Protein AF-A0A7S0LP71-F1 (afdb_monomer)

InterPro domains:
  IPR036514 SGNH hydrolase superfamily [G3DSA:3.40.50.1110] (1-134)

Organism: NCBI:txid221442

Nearest PDB structures (foldseek):
  8yif-assembly1_A  TM=5.019E-01  e=7.000E-01  Arthrobacter globiformis
  7lr7-assembly1_A-2  TM=3.491E-01  e=1.230E+00  Streptantibioticus cattleyicolor NRRL 8057 = DSM 46488
  8asc-assembly1_F  TM=2.760E-01  e=1.484E+00  Homo sapiens

Mean predicted aligned error: 7.3 Å

Foldseek 3Di:
DDPLDALVNVVCCCPPVCPVDPVQAEDAADEAEDAHQPNVVLVPHQLVVSLVSSLVSVVVSLVRHNYAYEYEQHDFDDDDDPVRHPPPDPPPDDPPRDRPTCVVSSVVSLVSSQVSQVVCCVVSNVRRYDYHYD

Structure (mmCIF, N/CA/C/O backbone):
data_AF-A0A7S0LP71-F1
#
_entry.id   AF-A0A7S0LP71-F1
#
loop_
_atom_site.group_PDB
_atom_site.id
_atom_site.type_symbol
_atom_site.label_atom_id
_atom_site.label_alt_id
_atom_site.label_comp_id
_atom_site.label_asym_id
_atom_site.label_entity_id
_atom_site.label_seq_id
_atom_site.pdbx_PDB_ins_code
_atom_site.Cartn_x
_atom_site.Cartn_y
_atom_site.Cartn_z
_atom_site.occupancy
_atom_site.B_iso_or_equiv
_atom_site.auth_seq_id
_atom_site.auth_comp_id
_atom_site.auth_asym_id
_atom_site.auth_atom_id
_atom_site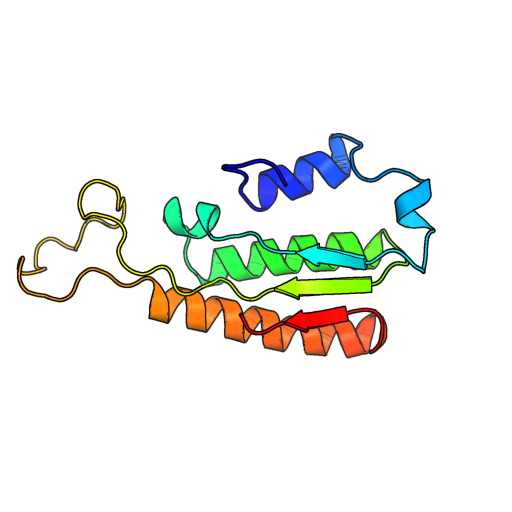.pdbx_PDB_model_num
ATOM 1 N N . ALA A 1 1 ? -7.975 9.297 -4.125 1.00 74.31 1 ALA A N 1
ATOM 2 C CA . ALA A 1 1 ? -6.945 9.076 -5.157 1.00 74.31 1 ALA A CA 1
ATOM 3 C C . ALA A 1 1 ? -6.746 10.384 -5.903 1.00 74.31 1 ALA A C 1
ATOM 5 O O . ALA A 1 1 ? -7.752 11.019 -6.211 1.00 74.31 1 ALA A O 1
ATOM 6 N N . ILE A 1 2 ? -5.500 10.791 -6.143 1.00 85.75 2 ILE A N 1
ATOM 7 C CA . ILE A 1 2 ? -5.163 11.941 -6.989 1.00 85.75 2 ILE A CA 1
ATOM 8 C C . ILE A 1 2 ? -4.408 11.388 -8.211 1.00 85.75 2 ILE A C 1
ATOM 10 O O . ILE A 1 2 ? -3.506 10.567 -8.036 1.00 85.75 2 ILE A O 1
ATOM 14 N N . PRO A 1 3 ? -4.806 11.737 -9.449 1.00 85.56 3 PRO A N 1
ATOM 15 C CA . PRO A 1 3 ? -4.091 11.296 -10.642 1.00 85.56 3 PRO A CA 1
ATOM 16 C C . PRO A 1 3 ? -2.630 11.753 -10.628 1.00 85.56 3 PRO A C 1
ATOM 18 O O . PRO A 1 3 ? -2.355 12.920 -10.369 1.00 85.56 3 PRO A O 1
ATOM 21 N N . GLY A 1 4 ? -1.716 10.843 -10.962 1.00 85.75 4 GLY A N 1
ATOM 22 C CA . GLY A 1 4 ? -0.279 11.123 -11.032 1.00 85.75 4 GLY A CA 1
ATOM 23 C C . GLY A 1 4 ? 0.506 10.846 -9.748 1.00 85.75 4 GLY A C 1
ATOM 24 O O . GLY A 1 4 ? 1.727 10.790 -9.830 1.00 85.75 4 GLY A O 1
ATOM 25 N N . ASP A 1 5 ? -0.165 10.598 -8.618 1.00 90.56 5 ASP A N 1
ATOM 26 C CA . ASP A 1 5 ? 0.507 10.293 -7.351 1.00 90.56 5 ASP A CA 1
ATOM 27 C C . ASP A 1 5 ? 1.417 9.066 -7.451 1.00 90.56 5 ASP A C 1
ATOM 29 O O . ASP A 1 5 ? 1.018 8.015 -7.978 1.00 90.56 5 ASP A O 1
ATOM 33 N N . ASP A 1 6 ? 2.604 9.185 -6.865 1.00 92.62 6 ASP A N 1
ATOM 34 C CA . ASP A 1 6 ? 3.449 8.053 -6.511 1.00 92.62 6 ASP A CA 1
ATOM 35 C C . ASP A 1 6 ? 3.194 7.597 -5.057 1.00 92.62 6 ASP A C 1
ATOM 37 O O . ASP A 1 6 ? 2.393 8.170 -4.308 1.00 92.62 6 ASP A O 1
ATOM 41 N N . VAL A 1 7 ? 3.815 6.493 -4.639 1.00 94.75 7 VAL A N 1
ATOM 42 C CA . VAL A 1 7 ? 3.594 5.954 -3.287 1.00 94.75 7 VAL A CA 1
ATOM 43 C C . VAL A 1 7 ? 4.061 6.903 -2.172 1.00 94.75 7 VAL A C 1
ATOM 45 O O . VAL A 1 7 ? 3.447 6.926 -1.099 1.00 94.75 7 VAL A O 1
ATOM 48 N N . GLU A 1 8 ? 5.151 7.643 -2.373 1.00 94.06 8 GLU A N 1
ATOM 49 C CA . GLU A 1 8 ? 5.677 8.550 -1.348 1.00 94.06 8 GLU A CA 1
ATOM 50 C C . GLU A 1 8 ? 4.809 9.814 -1.231 1.00 94.06 8 GLU A C 1
ATOM 52 O O . GLU A 1 8 ? 4.613 10.282 -0.108 1.00 94.06 8 GLU A O 1
ATOM 57 N N . ASP A 1 9 ? 4.192 10.287 -2.321 1.00 94.50 9 ASP A N 1
ATOM 58 C CA . ASP A 1 9 ? 3.201 11.376 -2.278 1.00 94.50 9 ASP A CA 1
ATOM 59 C C . ASP A 1 9 ? 2.030 11.024 -1.351 1.00 94.50 9 ASP A C 1
ATOM 61 O O . ASP A 1 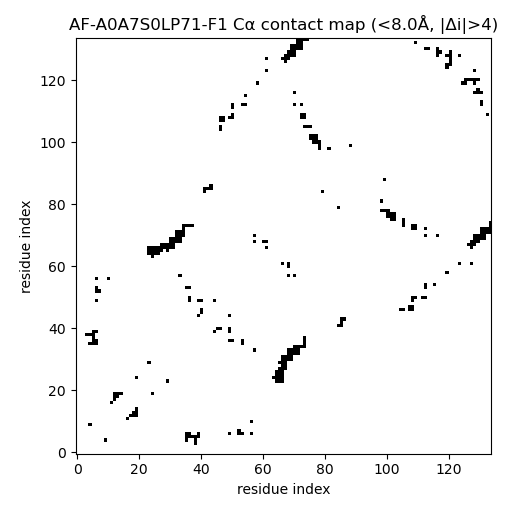9 ? 1.650 11.792 -0.460 1.00 94.50 9 ASP A O 1
ATOM 65 N N . VAL A 1 10 ? 1.465 9.824 -1.521 1.00 95.38 10 VAL A N 1
ATOM 66 C CA . VAL A 1 10 ? 0.363 9.338 -0.678 1.00 95.38 10 VAL A CA 1
ATOM 67 C C . VAL A 1 10 ? 0.816 9.200 0.775 1.00 95.38 10 VAL A C 1
ATOM 69 O O . VAL A 1 10 ? 0.086 9.590 1.689 1.00 95.38 10 VAL A O 1
ATOM 72 N N . LEU A 1 11 ? 2.013 8.658 1.009 1.00 95.06 11 LEU A N 1
ATOM 73 C CA . LEU A 1 11 ? 2.539 8.496 2.361 1.00 95.06 11 LEU A CA 1
ATOM 74 C C . LEU A 1 11 ? 2.708 9.848 3.066 1.00 95.06 11 LEU A C 1
ATOM 76 O O . LEU A 1 11 ? 2.265 9.986 4.206 1.00 95.06 11 LEU A O 1
ATOM 80 N N . TRP A 1 12 ? 3.287 10.841 2.386 1.00 94.88 12 TRP A N 1
ATOM 81 C CA . TRP A 1 12 ? 3.463 12.187 2.929 1.00 94.88 12 TRP A CA 1
ATOM 82 C C . TRP A 1 12 ? 2.119 12.831 3.284 1.00 94.88 12 TRP A C 1
ATOM 84 O O . TRP A 1 12 ? 1.951 13.353 4.386 1.00 94.88 12 TRP A O 1
ATOM 94 N N . ARG A 1 13 ? 1.112 12.733 2.405 1.00 94.88 13 ARG A N 1
ATOM 95 C CA . ARG A 1 13 ? -0.219 13.316 2.662 1.00 94.88 13 ARG A CA 1
ATOM 96 C C . ARG A 1 13 ? -0.923 12.685 3.865 1.00 94.88 13 ARG A C 1
ATOM 98 O O . ARG A 1 13 ? -1.631 13.373 4.603 1.00 94.88 13 ARG A O 1
ATOM 105 N N . LEU A 1 14 ? -0.726 11.387 4.082 1.00 94.62 14 LEU A N 1
ATOM 106 C CA . LEU A 1 14 ? -1.329 10.674 5.206 1.00 94.62 14 LEU A CA 1
ATOM 107 C C . LEU A 1 14 ? -0.611 10.922 6.539 1.00 94.62 14 LEU A C 1
ATOM 109 O O . LEU A 1 14 ? -1.284 10.950 7.573 1.00 94.62 14 LEU A O 1
ATOM 113 N N . ASP A 1 15 ? 0.717 11.059 6.533 1.00 93.31 15 ASP A N 1
ATOM 114 C CA . ASP A 1 15 ? 1.503 11.262 7.758 1.00 93.31 15 ASP A CA 1
ATOM 115 C C . ASP A 1 15 ? 1.585 12.745 8.145 1.00 93.31 15 ASP A C 1
ATOM 117 O O . ASP A 1 15 ? 1.152 13.115 9.238 1.00 93.31 15 ASP A O 1
ATOM 121 N N . ASP A 1 16 ? 2.040 13.593 7.221 1.00 92.50 16 ASP A N 1
ATOM 122 C CA . ASP A 1 16 ? 2.292 15.021 7.446 1.00 92.50 16 ASP A CA 1
ATOM 123 C C . ASP A 1 16 ? 1.149 15.912 6.937 1.00 92.50 16 ASP A C 1
ATOM 125 O O . ASP A 1 16 ? 0.799 16.910 7.567 1.00 92.50 16 ASP A O 1
ATOM 129 N N . GLY A 1 17 ? 0.532 15.548 5.808 1.00 90.62 17 GLY A N 1
ATOM 130 C CA . GLY A 1 17 ? -0.519 16.347 5.161 1.00 90.62 17 GLY A CA 1
ATOM 131 C C . GLY A 1 17 ? -1.883 16.318 5.861 1.00 90.62 17 GLY A C 1
ATOM 132 O O . GLY A 1 17 ? -2.783 17.068 5.487 1.00 90.62 17 GLY A O 1
ATOM 133 N N . GLY A 1 18 ? -2.056 15.473 6.882 1.00 91.00 18 GLY A N 1
AT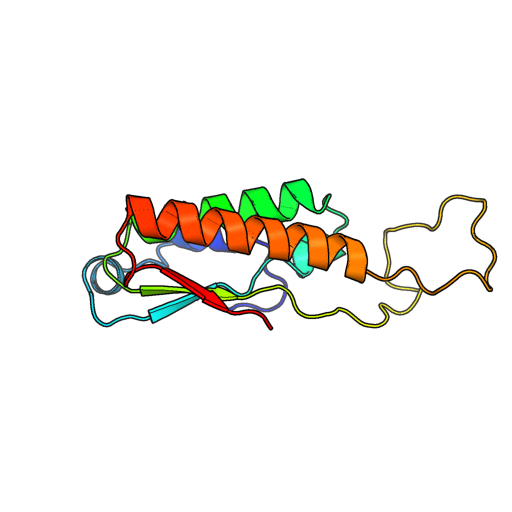OM 134 C CA . GLY A 1 18 ? -3.272 15.417 7.697 1.00 91.00 18 GLY A CA 1
ATOM 135 C C . GLY A 1 18 ? -4.470 14.719 7.043 1.00 91.00 18 GLY A C 1
ATOM 136 O O . GLY A 1 18 ? -5.567 14.760 7.602 1.00 91.00 18 GLY A O 1
ATOM 137 N N . GLU A 1 19 ? -4.290 14.037 5.907 1.00 93.69 19 GLU A N 1
ATOM 138 C CA . GLU A 1 19 ? -5.393 13.342 5.224 1.00 93.69 19 GLU A CA 1
ATOM 139 C C . GLU A 1 19 ? -5.903 12.115 5.998 1.00 93.69 19 GLU A C 1
ATOM 141 O O . GLU A 1 19 ? -7.047 11.688 5.818 1.00 93.69 19 GLU A O 1
ATOM 146 N N . LEU A 1 20 ? -5.095 11.565 6.912 1.00 94.44 20 LEU A N 1
ATOM 147 C CA . LEU A 1 20 ? -5.526 10.491 7.804 1.00 94.44 20 LEU A CA 1
ATOM 148 C C . LEU A 1 20 ? -6.180 11.043 9.080 1.00 94.44 20 LEU A C 1
ATOM 150 O O . LEU A 1 20 ? -5.546 11.124 10.141 1.00 94.44 20 LEU A O 1
ATOM 154 N N . SER A 1 21 ? -7.467 11.383 8.976 1.00 93.69 21 SER A N 1
ATOM 155 C CA . SER A 1 21 ? -8.265 11.935 10.079 1.00 93.69 21 SER A CA 1
ATOM 156 C C . SER A 1 21 ? -8.389 10.985 11.281 1.00 93.69 21 SER A C 1
ATOM 158 O O . SER A 1 21 ? -8.329 9.761 11.153 1.00 93.69 21 SER A O 1
ATOM 160 N N . SER A 1 22 ? -8.612 11.541 12.477 1.00 94.38 22 SER A N 1
ATOM 161 C CA . SER A 1 22 ? -8.800 10.758 13.709 1.00 94.38 22 SER A CA 1
ATOM 162 C C . SER A 1 22 ? -9.978 9.783 13.626 1.00 94.38 22 SER A C 1
ATOM 164 O O . SER A 1 22 ? -9.871 8.669 14.134 1.00 94.38 22 SER A O 1
ATOM 166 N N . ALA A 1 23 ? -11.060 10.167 12.940 1.00 94.94 23 ALA A N 1
ATOM 167 C CA . ALA A 1 23 ? -12.222 9.313 12.711 1.00 94.94 23 ALA A CA 1
ATOM 168 C C . ALA A 1 23 ? -11.849 8.048 11.918 1.00 94.94 23 ALA A C 1
ATOM 170 O O . ALA A 1 23 ? -12.172 6.942 12.342 1.00 94.94 23 ALA A O 1
ATOM 171 N N . LEU A 1 24 ? -11.083 8.191 10.830 1.00 94.38 24 LEU A N 1
ATOM 172 C CA . LEU A 1 24 ? -10.637 7.054 10.014 1.00 94.38 24 LEU A CA 1
ATOM 173 C C . LEU A 1 24 ? -9.665 6.129 10.760 1.00 94.38 24 LEU A C 1
ATOM 175 O O . LEU A 1 24 ? -9.630 4.927 10.504 1.00 94.38 24 LEU A O 1
ATOM 179 N N . ARG A 1 25 ? -8.872 6.666 11.697 1.00 95.38 25 ARG A N 1
ATOM 180 C CA . ARG A 1 25 ? -7.922 5.862 12.484 1.00 95.38 25 ARG A CA 1
ATOM 181 C C . ARG A 1 25 ? -8.623 4.862 13.402 1.00 95.38 25 ARG A C 1
ATOM 183 O O . ARG A 1 25 ? -8.100 3.768 13.609 1.00 95.38 25 ARG A O 1
ATOM 190 N N . VAL A 1 26 ? -9.776 5.226 13.962 1.00 96.62 26 VAL A N 1
ATOM 191 C CA . VAL A 1 26 ? -10.479 4.404 14.964 1.00 96.62 26 VAL A CA 1
ATOM 192 C C . VAL A 1 26 ? -11.643 3.594 14.397 1.00 96.62 26 VAL A C 1
ATOM 194 O O . VAL A 1 26 ? -12.085 2.661 15.061 1.00 96.62 26 VAL A O 1
ATOM 197 N N . ASP A 1 27 ? -12.118 3.912 13.193 1.00 97.19 27 ASP A N 1
ATOM 198 C CA . ASP A 1 27 ? -13.213 3.192 12.542 1.00 97.19 27 ASP A CA 1
ATOM 199 C C . ASP A 1 27 ? -12.773 1.781 12.100 1.00 97.19 27 ASP A C 1
ATOM 201 O O . ASP A 1 27 ? -11.836 1.609 11.322 1.00 97.19 27 ASP A O 1
ATOM 205 N N . GLU A 1 28 ? -13.447 0.753 12.612 1.00 96.62 28 GLU A N 1
ATOM 206 C CA . GLU A 1 28 ? -13.214 -0.659 12.269 1.00 96.62 28 GLU A CA 1
ATOM 207 C C . GLU A 1 28 ? -13.996 -1.107 11.025 1.00 96.62 28 GLU A C 1
ATOM 209 O O . GLU A 1 28 ? -13.661 -2.114 10.393 1.00 96.62 28 GLU A O 1
ATOM 214 N N . SER A 1 29 ? -15.038 -0.362 10.652 1.00 96.50 29 SER A N 1
ATOM 215 C CA . SER A 1 29 ? -15.908 -0.675 9.518 1.00 96.50 29 SER A CA 1
ATOM 216 C C . SER A 1 29 ? -15.312 -0.228 8.182 1.00 96.50 29 SER A C 1
ATOM 218 O O . SER A 1 29 ? -15.572 -0.865 7.149 1.00 96.50 29 SER A O 1
ATOM 220 N N . VAL A 1 30 ? -14.463 0.809 8.211 1.00 96.12 30 VAL A N 1
ATOM 221 C CA . VAL A 1 30 ? -13.839 1.387 7.019 1.00 96.12 30 VAL A CA 1
ATOM 222 C C . VAL A 1 30 ? -13.004 0.351 6.269 1.00 96.12 30 VAL A C 1
ATOM 224 O O . VAL A 1 30 ? -12.314 -0.489 6.852 1.00 96.12 30 VAL A O 1
ATOM 227 N N . THR A 1 31 ? -13.084 0.403 4.942 1.00 96.94 31 THR A N 1
ATOM 228 C CA . THR A 1 31 ? -12.263 -0.403 4.036 1.00 96.94 31 THR A CA 1
ATOM 229 C C . THR A 1 31 ? -11.460 0.535 3.150 1.00 96.94 31 THR A C 1
ATOM 231 O O . THR A 1 31 ? -12.027 1.371 2.454 1.00 96.94 31 THR A O 1
ATOM 234 N N . MET A 1 32 ? -10.140 0.405 3.191 1.00 96.50 32 MET A N 1
ATOM 235 C CA . MET A 1 32 ? -9.199 1.192 2.401 1.00 96.50 32 MET A CA 1
ATOM 236 C C . MET A 1 32 ? -8.688 0.334 1.248 1.00 96.50 32 MET A C 1
ATOM 238 O O . MET A 1 32 ? -8.180 -0.761 1.477 1.00 96.50 32 MET A O 1
ATOM 242 N N . GLY A 1 33 ? -8.819 0.823 0.017 1.00 96.44 33 GLY A N 1
ATOM 243 C CA . GLY A 1 33 ? -8.235 0.197 -1.167 1.00 96.44 33 GLY A CA 1
ATOM 244 C C . GLY A 1 33 ? -6.905 0.850 -1.520 1.00 96.44 33 GLY A C 1
ATOM 245 O O . GLY A 1 33 ? -6.857 2.055 -1.755 1.00 96.44 33 GLY A O 1
ATOM 246 N N . LEU A 1 34 ? -5.838 0.060 -1.571 1.00 95.56 34 LEU A N 1
ATOM 247 C CA . LEU A 1 34 ? -4.517 0.485 -2.008 1.00 95.56 34 LEU A CA 1
ATOM 248 C C . LEU A 1 34 ? -4.313 0.031 -3.456 1.00 95.56 34 LEU A C 1
ATOM 250 O O . LEU A 1 34 ? -4.074 -1.148 -3.701 1.00 95.56 34 LEU A O 1
ATOM 254 N N . LEU A 1 35 ? -4.473 0.958 -4.398 1.00 94.25 35 LEU A N 1
ATOM 255 C CA . LEU A 1 35 ? -4.173 0.796 -5.823 1.00 94.25 35 LEU A CA 1
ATOM 256 C C . LEU A 1 35 ? -3.218 1.933 -6.202 1.00 94.25 35 LEU A C 1
ATOM 258 O O . LEU A 1 35 ? -3.648 3.068 -6.391 1.00 94.25 35 LEU A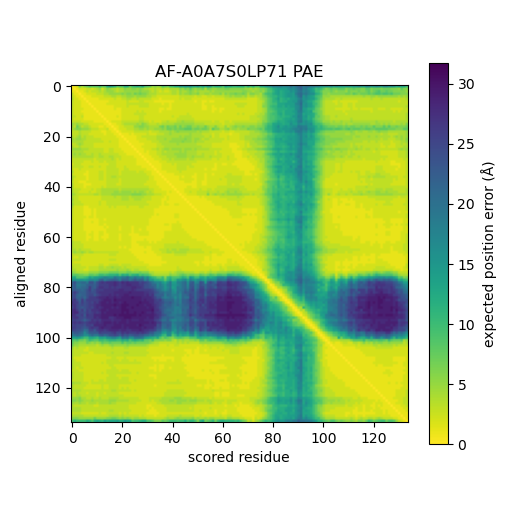 O 1
ATOM 262 N N . ILE A 1 36 ? -1.918 1.652 -6.165 1.00 95.06 36 ILE A N 1
ATOM 263 C CA . ILE A 1 36 ? -0.849 2.649 -6.300 1.00 95.06 36 ILE A CA 1
ATOM 264 C C . ILE A 1 36 ? 0.440 1.956 -6.751 1.00 95.06 36 ILE A C 1
ATOM 266 O O . ILE A 1 36 ? 0.630 0.776 -6.460 1.00 95.06 36 ILE A O 1
ATOM 270 N N . GLY A 1 37 ? 1.339 2.689 -7.409 1.00 91.81 37 GLY A N 1
ATOM 271 C CA . GLY A 1 37 ? 2.657 2.201 -7.831 1.00 91.81 37 GLY A CA 1
ATOM 272 C C . GLY A 1 37 ? 2.844 2.069 -9.343 1.00 91.81 37 GLY A C 1
ATOM 273 O O . GLY A 1 37 ? 3.967 1.856 -9.794 1.00 91.81 37 GLY A O 1
ATOM 274 N N . GLU A 1 38 ? 1.786 2.237 -10.141 1.00 90.12 38 GLU A N 1
ATOM 275 C CA . GLU A 1 38 ? 1.908 2.305 -11.607 1.00 90.12 38 GLU A CA 1
ATOM 276 C C . GLU A 1 38 ? 2.725 3.527 -12.038 1.00 90.12 38 GLU A C 1
ATOM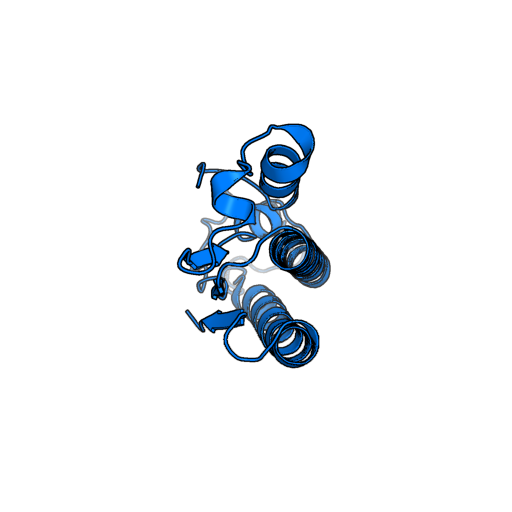 278 O O . GLU A 1 38 ? 3.599 3.399 -12.891 1.00 90.12 38 GLU A O 1
ATOM 283 N N . ASN A 1 39 ? 2.517 4.681 -11.392 1.00 89.75 39 ASN A N 1
ATOM 284 C CA . ASN A 1 39 ? 3.302 5.889 -1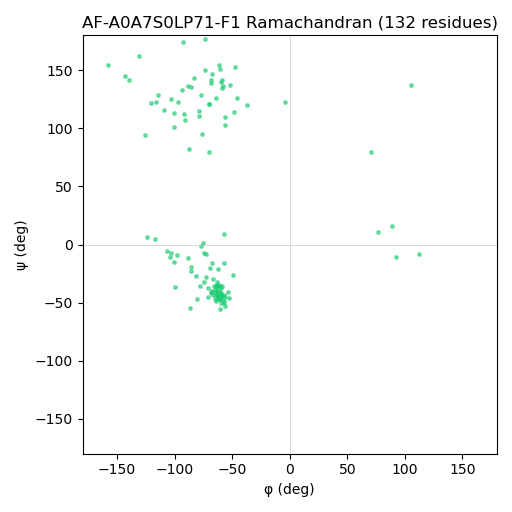1.650 1.00 89.75 39 ASN A CA 1
ATOM 285 C C . ASN A 1 39 ? 4.761 5.719 -11.215 1.00 89.75 39 ASN A C 1
ATOM 287 O O . ASN A 1 39 ? 5.649 6.033 -11.998 1.00 89.75 39 ASN A O 1
ATOM 291 N N . ASP A 1 40 ? 5.034 5.139 -10.037 1.00 90.56 40 ASP A N 1
ATOM 292 C CA . ASP A 1 40 ? 6.402 4.796 -9.615 1.00 90.56 40 ASP A CA 1
ATOM 293 C C . ASP A 1 40 ? 7.127 3.961 -10.686 1.00 90.56 40 ASP A C 1
ATOM 295 O O . ASP A 1 40 ? 8.278 4.234 -11.037 1.00 90.56 40 ASP A O 1
ATOM 299 N N . LEU A 1 41 ? 6.440 2.949 -11.224 1.00 87.50 41 LEU A N 1
ATOM 300 C CA . LEU A 1 41 ? 6.970 2.097 -12.284 1.00 87.50 41 LEU A CA 1
ATOM 301 C C . LEU A 1 41 ? 7.135 2.864 -13.608 1.00 87.50 41 LEU A C 1
ATOM 303 O O . LEU A 1 41 ? 8.161 2.714 -14.272 1.00 87.50 41 LEU A O 1
ATOM 307 N N . GLY A 1 42 ? 6.170 3.712 -13.968 1.00 82.88 42 GLY A N 1
ATOM 308 C CA . GLY A 1 42 ? 6.207 4.581 -15.148 1.00 82.88 42 GLY A CA 1
ATOM 309 C C . GLY A 1 42 ? 7.331 5.620 -15.103 1.00 82.88 42 GLY A C 1
ATOM 310 O O . GLY A 1 42 ? 7.944 5.911 -16.130 1.00 82.88 42 GLY A O 1
ATOM 311 N N . PHE A 1 43 ? 7.689 6.100 -13.911 1.00 83.50 43 PHE A N 1
ATOM 312 C CA . PHE A 1 43 ? 8.862 6.945 -13.669 1.00 83.50 43 PHE A CA 1
ATOM 313 C C . PHE A 1 43 ? 10.189 6.166 -13.690 1.00 83.50 43 PHE A C 1
ATOM 315 O O . PHE A 1 43 ? 11.258 6.755 -13.521 1.00 83.50 43 PHE A O 1
ATOM 322 N N . GLY A 1 44 ? 10.151 4.853 -13.935 1.00 82.56 44 GLY A N 1
ATOM 323 C CA . GLY A 1 44 ? 11.331 4.012 -14.127 1.00 82.56 44 GLY A CA 1
ATOM 324 C C . GLY A 1 44 ? 11.901 3.416 -12.841 1.00 82.56 44 GLY A C 1
ATOM 325 O O . GLY A 1 44 ? 13.043 2.945 -12.846 1.00 82.56 44 GLY A O 1
ATOM 326 N N . LEU A 1 45 ? 11.152 3.415 -11.731 1.00 85.44 45 LEU A N 1
ATOM 327 C CA . LEU A 1 45 ? 11.630 2.773 -10.510 1.00 85.44 45 LEU A CA 1
ATOM 328 C C . LEU A 1 45 ? 11.700 1.247 -10.671 1.00 85.44 45 LEU A C 1
ATOM 330 O O . LEU A 1 45 ? 10.800 0.634 -11.249 1.00 85.44 45 LEU A O 1
ATOM 334 N N . PRO A 1 46 ? 12.737 0.590 -10.111 1.00 90.56 46 PRO A N 1
ATOM 335 C CA . PRO A 1 46 ? 12.840 -0.860 -10.168 1.00 90.56 46 PRO A CA 1
ATOM 336 C C . PRO A 1 46 ? 11.629 -1.540 -9.509 1.00 90.56 46 PRO A C 1
ATOM 338 O O . PRO A 1 46 ? 11.229 -1.111 -8.422 1.00 90.56 46 PRO A O 1
ATOM 341 N N . PRO A 1 47 ? 11.114 -2.662 -10.049 1.00 91.81 47 PRO A N 1
ATOM 342 C CA . PRO A 1 47 ? 9.915 -3.333 -9.526 1.00 91.81 47 PRO A CA 1
ATOM 343 C C . PRO A 1 47 ? 10.005 -3.661 -8.030 1.00 91.81 47 PRO A C 1
ATOM 345 O O . PRO A 1 47 ? 9.092 -3.405 -7.245 1.00 91.81 47 PRO A O 1
ATOM 348 N N . ARG A 1 48 ? 11.177 -4.126 -7.586 1.00 94.50 48 ARG A N 1
ATOM 349 C CA . ARG A 1 48 ? 11.454 -4.392 -6.169 1.00 94.50 48 ARG A CA 1
ATOM 350 C C . ARG A 1 48 ? 11.359 -3.137 -5.293 1.00 94.50 48 ARG A C 1
ATOM 352 O O . ARG A 1 48 ? 10.974 -3.249 -4.130 1.00 94.50 48 ARG A O 1
ATOM 359 N N . THR A 1 49 ? 11.747 -1.973 -5.808 1.00 95.44 49 THR A N 1
ATOM 360 C CA . THR A 1 49 ? 11.641 -0.689 -5.099 1.00 95.44 49 THR A CA 1
ATOM 361 C C . THR A 1 49 ? 10.184 -0.256 -4.998 1.00 95.44 49 THR A C 1
ATOM 363 O O . THR A 1 49 ? 9.744 0.067 -3.897 1.00 95.44 49 THR A O 1
ATOM 366 N N . VAL A 1 50 ? 9.425 -0.352 -6.094 1.00 95.56 50 VAL A N 1
ATOM 367 C CA . VAL A 1 50 ? 7.980 -0.069 -6.117 1.00 95.56 50 VAL A CA 1
ATOM 368 C C . VAL A 1 50 ? 7.249 -0.933 -5.088 1.00 95.56 50 VAL A C 1
ATOM 370 O O . VAL A 1 50 ? 6.611 -0.411 -4.176 1.00 95.56 50 VAL A O 1
ATOM 373 N N . ALA A 1 51 ? 7.442 -2.255 -5.132 1.00 97.75 51 ALA A N 1
ATOM 374 C CA . ALA A 1 51 ? 6.825 -3.172 -4.176 1.00 97.75 51 ALA A CA 1
ATOM 375 C C . ALA A 1 51 ? 7.175 -2.823 -2.718 1.00 97.75 51 ALA A C 1
ATOM 377 O O . ALA A 1 51 ? 6.301 -2.816 -1.856 1.00 97.75 51 ALA A O 1
ATOM 378 N N . LYS A 1 52 ? 8.442 -2.491 -2.424 1.00 98.06 52 LYS A N 1
ATOM 379 C CA . LYS A 1 52 ? 8.861 -2.074 -1.073 1.00 98.06 52 LYS A CA 1
ATOM 380 C C . LYS A 1 52 ? 8.127 -0.821 -0.598 1.00 98.06 52 LYS A C 1
ATOM 382 O O . LYS A 1 52 ? 7.734 -0.778 0.567 1.00 98.06 52 LYS A O 1
ATOM 387 N N . ARG A 1 53 ? 7.948 0.175 -1.469 1.00 97.75 53 ARG A N 1
ATOM 388 C CA . ARG A 1 53 ? 7.215 1.403 -1.140 1.00 97.75 53 ARG A CA 1
ATOM 389 C C . ARG A 1 53 ? 5.750 1.100 -0.840 1.00 97.75 53 ARG A C 1
ATOM 391 O O . ARG A 1 53 ? 5.261 1.492 0.216 1.00 97.75 53 ARG A O 1
ATOM 398 N N . ILE A 1 54 ? 5.079 0.324 -1.694 1.00 98.19 54 ILE A N 1
ATOM 399 C CA . ILE A 1 54 ? 3.676 -0.073 -1.478 1.00 98.19 54 ILE A CA 1
ATOM 400 C C . ILE A 1 54 ? 3.532 -0.825 -0.146 1.00 98.19 54 ILE A C 1
ATOM 402 O O . ILE A 1 54 ? 2.645 -0.52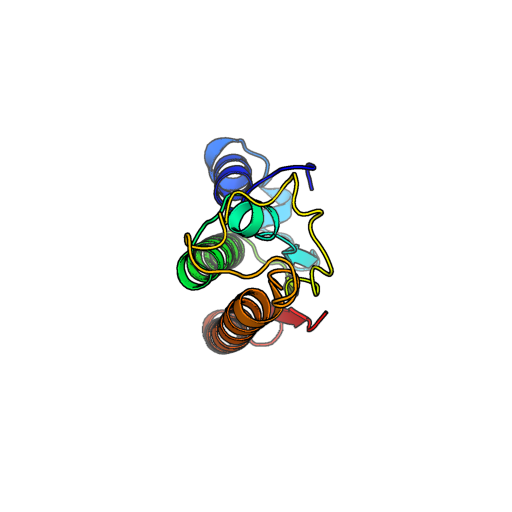7 0.650 1.00 98.19 54 ILE A O 1
ATOM 406 N N . ILE A 1 55 ? 4.443 -1.760 0.147 1.00 98.44 55 ILE A N 1
ATOM 407 C CA . ILE A 1 55 ? 4.464 -2.519 1.409 1.00 98.44 55 ILE A CA 1
ATOM 408 C C . ILE A 1 55 ? 4.669 -1.590 2.616 1.00 98.44 55 ILE A C 1
ATOM 410 O O . ILE A 1 55 ? 4.017 -1.776 3.646 1.00 98.44 55 ILE A O 1
ATOM 414 N N . LYS A 1 56 ? 5.549 -0.586 2.510 1.00 98.19 56 LYS A N 1
ATOM 415 C CA . LYS A 1 56 ? 5.771 0.431 3.554 1.00 98.19 56 LYS A CA 1
ATOM 416 C C . LYS A 1 56 ? 4.488 1.222 3.825 1.00 98.19 56 LYS A C 1
ATOM 418 O O . LYS A 1 56 ? 4.103 1.346 4.986 1.00 98.19 56 LYS A O 1
ATOM 423 N N . LEU A 1 57 ? 3.802 1.683 2.779 1.00 98.06 57 LEU A N 1
ATOM 424 C CA . LEU A 1 57 ? 2.529 2.398 2.896 1.00 98.06 57 LEU A CA 1
ATOM 425 C C . LEU A 1 57 ? 1.415 1.509 3.481 1.00 98.06 57 LEU A C 1
ATOM 427 O O . LEU A 1 57 ? 0.702 1.924 4.394 1.00 98.06 57 LEU A O 1
ATOM 431 N N . ALA A 1 58 ? 1.307 0.254 3.039 1.00 98.31 58 ALA A N 1
ATOM 432 C CA . ALA A 1 58 ? 0.357 -0.710 3.596 1.00 98.31 58 ALA A CA 1
ATOM 433 C C . ALA A 1 58 ? 0.585 -0.935 5.101 1.00 98.31 58 ALA A C 1
ATOM 435 O O . ALA A 1 58 ? -0.355 -0.871 5.894 1.00 98.31 58 ALA A O 1
ATOM 436 N N . ARG A 1 59 ? 1.843 -1.135 5.514 1.00 98.44 59 ARG A N 1
ATOM 437 C CA . ARG A 1 59 ? 2.216 -1.275 6.929 1.00 98.44 59 ARG A CA 1
ATOM 438 C C . ARG A 1 59 ? 1.914 -0.004 7.723 1.00 98.44 59 ARG A C 1
ATOM 440 O O . ARG A 1 59 ? 1.433 -0.103 8.848 1.00 98.44 59 ARG A O 1
ATOM 447 N N . PHE A 1 60 ? 2.172 1.172 7.153 1.00 97.88 60 PHE A N 1
ATOM 448 C CA . PHE A 1 60 ? 1.820 2.449 7.772 1.00 97.88 60 PHE A CA 1
ATOM 449 C C . PHE A 1 60 ? 0.317 2.524 8.077 1.00 97.88 60 PHE A C 1
ATOM 451 O O . PHE A 1 60 ? -0.061 2.777 9.222 1.00 97.88 60 PHE A O 1
ATOM 458 N N . LEU A 1 61 ? -0.534 2.217 7.093 1.00 97.75 61 LEU A N 1
ATOM 459 C CA . LEU A 1 61 ? -1.989 2.209 7.265 1.00 97.75 61 LEU A CA 1
ATOM 460 C C . LEU A 1 61 ? -2.432 1.186 8.317 1.00 97.75 61 LEU A C 1
ATOM 462 O O . LEU A 1 61 ? -3.198 1.534 9.213 1.00 97.75 61 LEU A O 1
ATOM 466 N N . LEU A 1 62 ? -1.921 -0.046 8.265 1.00 97.94 62 LEU A N 1
ATOM 467 C CA . LEU A 1 62 ? -2.265 -1.097 9.232 1.00 97.94 62 LEU A CA 1
ATOM 468 C C . LEU A 1 62 ? -1.871 -0.731 10.671 1.00 97.94 62 LEU A C 1
ATOM 470 O O . LEU A 1 62 ? -2.629 -1.009 11.597 1.00 97.94 62 LEU A O 1
ATOM 474 N N . ASN A 1 63 ? -0.737 -0.050 10.856 1.00 97.75 63 ASN A N 1
ATOM 475 C CA . ASN A 1 63 ? -0.278 0.421 12.166 1.00 97.75 63 ASN A CA 1
ATOM 476 C C . ASN A 1 63 ? -1.084 1.608 12.711 1.00 97.75 63 ASN A C 1
ATOM 478 O O . ASN A 1 63 ? -1.126 1.818 13.923 1.00 97.75 63 ASN A O 1
ATOM 482 N N . ARG A 1 64 ? -1.664 2.436 11.836 1.00 97.38 64 ARG A N 1
ATOM 483 C CA . ARG A 1 64 ? -2.302 3.708 12.220 1.00 97.38 64 ARG A CA 1
ATOM 484 C C . ARG A 1 64 ? -3.827 3.677 12.159 1.00 97.38 64 ARG A C 1
ATOM 486 O O . ARG A 1 64 ? -4.452 4.652 12.569 1.00 97.38 64 ARG A O 1
ATOM 493 N N . THR A 1 65 ? -4.424 2.591 11.677 1.00 97.38 65 THR A N 1
ATOM 494 C CA . THR A 1 65 ? -5.878 2.465 11.504 1.00 97.38 65 THR A CA 1
ATOM 495 C C . THR A 1 65 ? -6.416 1.168 12.092 1.00 97.38 65 THR A C 1
ATOM 497 O O . THR A 1 65 ? -5.671 0.212 12.322 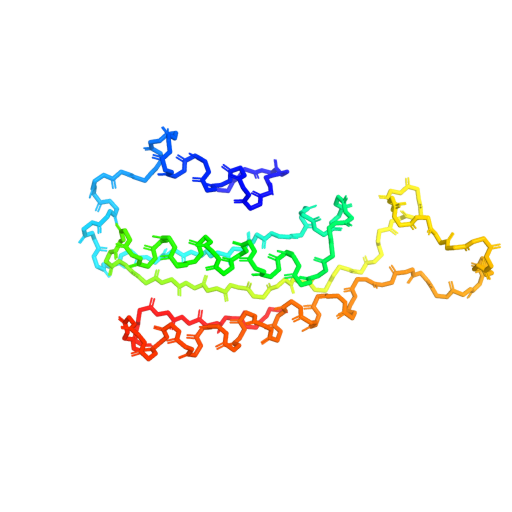1.00 97.38 65 THR A O 1
ATOM 500 N N . ARG A 1 66 ? -7.733 1.111 12.316 1.00 97.31 66 ARG A N 1
ATOM 501 C CA . ARG A 1 66 ? -8.446 -0.107 12.732 1.00 97.31 66 ARG A CA 1
ATOM 502 C C . ARG A 1 66 ? -9.257 -0.783 11.623 1.00 97.31 66 ARG A C 1
ATOM 504 O O . ARG A 1 66 ? -9.672 -1.927 11.788 1.00 97.31 66 ARG A O 1
ATOM 511 N N . GLY A 1 67 ? -9.417 -0.112 10.487 1.00 96.75 67 GLY A N 1
ATOM 512 C CA . GLY A 1 67 ? -10.158 -0.614 9.338 1.00 96.75 67 GLY A CA 1
ATOM 513 C C . GLY A 1 67 ? -9.450 -1.704 8.538 1.00 96.75 67 GLY A C 1
ATOM 514 O O . GLY A 1 67 ? -8.297 -2.072 8.782 1.00 96.75 67 GLY A O 1
ATOM 515 N N . ARG A 1 68 ? -10.154 -2.212 7.531 1.00 98.19 68 ARG A N 1
ATOM 516 C CA . ARG A 1 68 ? -9.666 -3.239 6.603 1.00 98.19 68 ARG A CA 1
ATOM 517 C C . ARG A 1 68 ? -8.848 -2.609 5.478 1.00 98.19 68 ARG A C 1
ATOM 519 O O . ARG A 1 68 ? -9.192 -1.536 4.992 1.00 98.19 68 ARG A O 1
ATOM 526 N N . LEU A 1 69 ? -7.798 -3.293 5.039 1.00 98.44 69 LEU A N 1
ATOM 527 C CA . LEU A 1 69 ? -6.947 -2.890 3.925 1.00 98.44 69 LEU A CA 1
ATOM 528 C C . LEU A 1 69 ? -7.041 -3.912 2.787 1.00 98.44 69 LEU A C 1
ATOM 530 O O . LEU A 1 69 ? -6.731 -5.088 2.967 1.00 98.44 69 LEU A O 1
ATOM 534 N N . LEU A 1 70 ? -7.428 -3.455 1.604 1.00 98.25 70 LEU A N 1
ATOM 535 C CA . LEU A 1 70 ? -7.363 -4.222 0.365 1.00 98.25 70 LEU A CA 1
ATOM 536 C C . LEU A 1 70 ? -6.131 -3.763 -0.410 1.00 98.25 70 LEU A C 1
ATOM 538 O O . LEU A 1 70 ? -6.068 -2.613 -0.838 1.00 98.25 70 LEU A O 1
ATOM 542 N N . ILE A 1 71 ? -5.144 -4.640 -0.562 1.00 98.00 71 ILE A N 1
ATOM 543 C CA . ILE A 1 71 ? -3.961 -4.392 -1.390 1.00 98.00 71 ILE A CA 1
ATOM 544 C C . ILE A 1 71 ? -4.284 -4.922 -2.784 1.00 98.00 71 ILE A C 1
ATOM 546 O O . ILE A 1 71 ? -4.349 -6.135 -2.971 1.00 98.00 71 ILE A O 1
ATOM 550 N N . ASN A 1 72 ? -4.517 -4.026 -3.738 1.00 97.44 72 ASN A N 1
ATOM 551 C CA . ASN A 1 72 ? -4.823 -4.402 -5.114 1.00 97.44 72 ASN A CA 1
ATOM 552 C C . ASN A 1 72 ? -3.517 -4.616 -5.883 1.00 97.44 72 ASN A C 1
ATOM 554 O O . ASN A 1 72 ? -2.577 -3.826 -5.748 1.00 97.44 72 ASN A O 1
ATOM 558 N N . GLY A 1 73 ? -3.453 -5.692 -6.665 1.00 94.69 73 GLY A N 1
ATOM 559 C CA . GLY A 1 73 ? -2.396 -5.888 -7.646 1.00 94.69 73 GLY A CA 1
ATOM 560 C C . GLY A 1 73 ? -2.396 -4.764 -8.681 1.00 94.69 73 GLY A C 1
ATOM 561 O O . GLY A 1 73 ? -3.429 -4.164 -8.972 1.00 94.69 73 GLY A O 1
ATOM 562 N N . LEU A 1 74 ? -1.220 -4.469 -9.229 1.00 92.12 74 LEU A N 1
ATOM 563 C CA . LEU A 1 74 ? -1.095 -3.583 -10.379 1.00 92.12 74 LEU A CA 1
ATOM 564 C C . LEU A 1 74 ? -1.706 -4.256 -11.603 1.00 92.12 74 LEU A C 1
ATOM 566 O O . LEU A 1 74 ? -1.484 -5.453 -11.819 1.00 92.12 74 LEU A O 1
ATOM 570 N N . LEU A 1 75 ? -2.432 -3.480 -12.404 1.00 86.31 75 LEU A N 1
ATOM 571 C CA . LEU A 1 75 ? -3.053 -3.989 -13.615 1.00 86.31 75 LEU A CA 1
ATOM 572 C C . LEU A 1 75 ? -1.995 -4.218 -14.703 1.00 86.31 75 LEU A C 1
ATOM 574 O O . LEU A 1 75 ? -0.994 -3.497 -14.765 1.00 86.31 75 LEU A O 1
ATOM 578 N N . PRO A 1 76 ? -2.211 -5.186 -15.609 1.00 76.38 76 PRO A N 1
ATOM 579 C CA . PRO A 1 76 ? -1.390 -5.351 -16.800 1.00 76.38 76 PRO A CA 1
ATOM 580 C C . PRO A 1 76 ? -1.361 -4.061 -17.639 1.00 76.38 76 PRO A C 1
ATOM 582 O O . PRO A 1 76 ? -2.295 -3.765 -18.382 1.00 76.38 76 PRO A O 1
ATOM 585 N N . MET A 1 77 ? -0.273 -3.289 -17.572 1.00 67.94 77 MET A N 1
ATOM 586 C CA . MET A 1 77 ? -0.085 -2.145 -18.467 1.00 67.94 77 MET A CA 1
ATOM 587 C C . MET A 1 77 ? 0.321 -2.639 -19.860 1.00 67.94 77 MET A C 1
ATOM 589 O O . MET A 1 77 ? 1.493 -2.907 -20.145 1.00 67.94 77 MET A O 1
ATOM 593 N N . GLY A 1 78 ? -0.673 -2.783 -20.735 1.00 49.06 78 GLY A N 1
ATOM 594 C CA . GLY A 1 78 ? -0.477 -3.044 -22.154 1.00 49.06 78 GLY A CA 1
ATOM 595 C C . GLY A 1 78 ? -0.110 -1.763 -22.901 1.00 49.06 78 GLY A C 1
ATOM 596 O O . GLY A 1 78 ? -0.951 -0.894 -23.084 1.00 49.06 78 GLY A O 1
ATOM 597 N N . GLY A 1 79 ? 1.132 -1.669 -23.378 1.00 49.16 79 GLY A N 1
ATOM 598 C CA . GLY A 1 79 ? 1.529 -0.694 -24.395 1.00 49.16 79 GLY A CA 1
ATOM 599 C C . GLY A 1 79 ? 1.564 0.758 -23.924 1.00 49.16 79 GLY A C 1
ATOM 600 O O . GLY A 1 79 ? 0.713 1.557 -24.302 1.00 49.16 79 GLY A O 1
ATOM 601 N N . ILE A 1 80 ? 2.632 1.143 -23.224 1.00 48.31 80 ILE A N 1
ATOM 602 C CA . ILE A 1 80 ? 3.051 2.546 -23.274 1.00 48.31 80 ILE A CA 1
ATOM 603 C C . ILE A 1 80 ? 3.476 2.822 -24.730 1.00 48.31 80 ILE A C 1
ATOM 605 O O . ILE A 1 80 ? 4.286 2.059 -25.272 1.00 48.31 80 ILE A O 1
ATOM 609 N N . PRO A 1 81 ? 2.931 3.852 -25.408 1.00 45.41 81 PRO A N 1
ATOM 610 C CA . PRO A 1 81 ? 3.434 4.265 -26.709 1.00 45.41 81 PRO A CA 1
ATOM 611 C C . PRO A 1 81 ? 4.949 4.482 -26.600 1.00 45.41 81 PRO A C 1
ATOM 613 O O . PRO A 1 81 ? 5.382 5.100 -25.629 1.00 45.41 81 PRO A O 1
ATOM 616 N N . PRO A 1 82 ? 5.769 4.038 -27.569 1.00 46.25 82 PRO A N 1
ATOM 617 C CA . PRO A 1 82 ? 7.230 4.155 -27.496 1.00 46.25 82 PRO A CA 1
ATOM 618 C C . PRO A 1 82 ? 7.732 5.566 -27.134 1.00 46.25 82 PRO A C 1
ATOM 620 O O . PRO A 1 82 ? 8.794 5.716 -26.543 1.00 46.25 82 PRO A O 1
ATOM 623 N N . ALA A 1 83 ? 6.937 6.597 -27.438 1.00 46.38 83 ALA A N 1
ATOM 624 C CA . ALA A 1 83 ? 7.202 7.997 -27.126 1.00 46.38 83 ALA A CA 1
ATOM 625 C C . ALA A 1 83 ? 7.174 8.366 -25.625 1.00 46.38 83 ALA A C 1
ATOM 627 O O . ALA A 1 83 ? 7.656 9.439 -25.274 1.00 46.38 83 ALA A O 1
ATOM 628 N N . MET A 1 84 ? 6.612 7.529 -24.746 1.00 42.44 84 MET A N 1
ATOM 629 C CA . MET A 1 84 ? 6.411 7.836 -23.318 1.00 42.44 84 MET A CA 1
ATOM 630 C C . MET A 1 84 ? 7.176 6.910 -22.364 1.00 42.44 84 MET A C 1
ATOM 632 O O . MET A 1 84 ? 7.021 7.027 -21.153 1.00 42.44 84 MET A O 1
ATOM 636 N N . SER A 1 85 ? 8.014 6.004 -22.875 1.00 44.50 85 SER A N 1
ATOM 637 C CA . SER A 1 85 ? 8.820 5.121 -22.029 1.00 44.50 85 SER A CA 1
ATOM 638 C C . SER A 1 85 ? 10.199 5.741 -21.742 1.00 44.50 85 SER A C 1
ATOM 640 O O . SER A 1 85 ? 11.020 5.831 -22.659 1.00 44.50 85 SER A O 1
ATOM 642 N N . PRO A 1 86 ? 10.520 6.145 -20.495 1.00 44.59 86 PRO A N 1
ATOM 643 C CA . PRO A 1 86 ? 11.887 6.500 -20.108 1.00 44.59 86 PRO A CA 1
ATOM 644 C C . PRO A 1 86 ? 12.794 5.265 -19.988 1.00 44.59 86 PRO A C 1
ATOM 646 O O . PRO A 1 86 ? 14.014 5.411 -19.882 1.00 44.59 86 PRO A O 1
ATOM 649 N N . LEU A 1 87 ? 12.235 4.048 -20.079 1.00 49.75 87 LEU A N 1
ATOM 650 C CA . LEU A 1 87 ? 13.005 2.852 -20.403 1.00 49.75 87 LEU A CA 1
ATOM 651 C C . LEU A 1 87 ? 13.418 2.966 -21.871 1.00 49.75 87 LEU A C 1
ATOM 653 O O . LEU A 1 87 ? 12.804 2.374 -22.760 1.00 49.75 87 LEU A O 1
ATOM 657 N N . ARG A 1 88 ? 14.466 3.762 -22.123 1.00 42.94 88 ARG A N 1
ATOM 658 C CA . ARG A 1 88 ? 15.257 3.636 -23.341 1.00 42.94 88 ARG A CA 1
ATOM 659 C C . ARG A 1 88 ? 15.563 2.158 -23.471 1.00 42.94 88 ARG A C 1
ATOM 661 O O . ARG A 1 88 ? 16.270 1.593 -22.636 1.00 42.94 88 ARG A O 1
ATOM 668 N N . CYS A 1 89 ? 15.010 1.552 -24.508 1.00 47.19 89 CYS A N 1
ATOM 669 C CA . CYS A 1 89 ? 15.506 0.287 -24.986 1.00 47.19 89 CYS A CA 1
ATOM 670 C C . CYS A 1 89 ? 17.041 0.415 -25.054 1.00 47.19 89 CYS A C 1
ATOM 672 O O . CYS A 1 89 ? 17.524 1.418 -25.599 1.00 47.19 89 CYS A O 1
ATOM 674 N N . PRO A 1 90 ? 17.819 -0.487 -24.424 1.00 46.78 90 PRO A N 1
ATOM 675 C CA . PRO A 1 90 ? 19.270 -0.487 -24.575 1.00 46.78 90 PRO A CA 1
ATOM 676 C C . PRO A 1 90 ? 19.611 -0.382 -26.066 1.00 46.78 90 PRO A C 1
ATOM 678 O O . PRO A 1 90 ? 18.809 -0.809 -26.894 1.00 46.78 90 PRO A O 1
ATOM 681 N N . ALA A 1 91 ? 20.776 0.166 -26.426 1.00 47.12 91 ALA A N 1
ATOM 682 C CA . ALA A 1 91 ? 21.171 0.506 -27.806 1.00 47.12 91 ALA A CA 1
ATOM 683 C C . ALA A 1 91 ? 21.158 -0.657 -28.841 1.00 47.12 91 ALA A C 1
ATOM 685 O O . ALA A 1 91 ? 21.621 -0.486 -29.964 1.00 47.12 91 ALA A O 1
ATOM 686 N N . HIS A 1 92 ? 20.631 -1.827 -28.471 1.00 47.38 92 HIS A N 1
ATOM 687 C CA . HIS A 1 92 ? 20.521 -3.054 -29.248 1.00 47.38 92 HIS A CA 1
ATOM 688 C C . HIS A 1 92 ? 19.089 -3.599 -29.386 1.00 47.38 92 HIS A C 1
ATOM 690 O O . HIS A 1 92 ? 18.942 -4.691 -29.919 1.00 47.38 92 HIS A O 1
ATOM 696 N N . CYS A 1 93 ? 18.041 -2.903 -28.931 1.00 44.38 93 CYS A N 1
ATOM 697 C CA . CYS A 1 93 ? 16.682 -3.339 -29.269 1.00 44.38 93 CYS A CA 1
ATOM 698 C C . CYS A 1 93 ? 16.417 -3.097 -30.758 1.00 44.38 93 CYS A C 1
ATOM 700 O O . CYS A 1 93 ? 16.471 -1.944 -31.205 1.00 44.38 93 CYS A O 1
ATOM 702 N N . HIS A 1 94 ? 16.099 -4.145 -31.521 1.00 48.12 94 HIS A N 1
ATOM 703 C CA . HIS A 1 94 ? 15.542 -3.935 -32.849 1.00 48.12 94 HIS A CA 1
ATOM 704 C C . HIS A 1 94 ? 14.137 -3.318 -32.723 1.00 48.12 94 HIS A C 1
ATOM 706 O O . HIS A 1 94 ? 13.404 -3.644 -31.794 1.00 48.12 94 HIS A O 1
ATOM 712 N N . PRO A 1 95 ? 13.714 -2.453 -33.663 1.00 48.41 95 PRO A N 1
ATOM 713 C CA . PRO A 1 95 ? 12.352 -1.904 -33.698 1.00 48.41 95 PRO A CA 1
ATOM 714 C C . PRO A 1 95 ? 11.241 -2.967 -33.773 1.00 48.41 95 PRO A C 1
ATOM 716 O O . PRO A 1 95 ? 10.076 -2.647 -33.550 1.00 48.41 95 PRO A O 1
ATOM 719 N N . GLU A 1 96 ? 11.605 -4.205 -34.117 1.00 51.72 96 GLU A N 1
ATOM 720 C CA . GLU A 1 96 ? 10.715 -5.365 -34.219 1.00 51.72 96 GLU A CA 1
ATOM 721 C C . GLU A 1 96 ? 10.735 -6.259 -32.967 1.00 51.72 96 GLU A C 1
ATOM 723 O O . GLU A 1 96 ? 9.873 -7.126 -32.830 1.00 51.72 96 GLU A O 1
ATOM 728 N N . ASP A 1 97 ? 11.657 -6.017 -32.027 1.00 47.88 97 ASP A N 1
ATOM 729 C CA . ASP A 1 97 ? 11.689 -6.716 -30.747 1.00 47.88 97 ASP A CA 1
ATOM 730 C C . ASP A 1 97 ? 10.627 -6.099 -29.828 1.00 47.88 97 ASP A C 1
ATOM 732 O O . ASP A 1 97 ? 10.676 -4.916 -29.491 1.00 47.88 97 ASP A O 1
ATOM 736 N N . GLU A 1 98 ? 9.628 -6.921 -29.509 1.00 50.78 98 GLU A N 1
ATOM 737 C CA . GLU A 1 98 ? 8.491 -6.726 -28.608 1.00 50.78 98 GLU A CA 1
ATOM 738 C C . GLU A 1 98 ? 8.453 -5.402 -27.829 1.00 50.78 98 GLU A C 1
ATOM 740 O O . GLU A 1 98 ? 9.325 -5.097 -27.015 1.00 50.78 98 GLU A O 1
ATOM 745 N N . LYS A 1 99 ? 7.352 -4.652 -28.010 1.00 52.09 99 LYS A N 1
ATOM 746 C CA . LYS A 1 99 ? 6.985 -3.496 -27.173 1.00 52.09 99 LYS A CA 1
ATOM 747 C C . LYS A 1 99 ? 7.367 -3.795 -25.717 1.00 52.09 99 LYS A C 1
ATOM 749 O O . LYS A 1 99 ? 6.827 -4.767 -25.190 1.00 52.09 99 LYS A O 1
ATOM 754 N N . PRO A 1 100 ? 8.246 -3.009 -25.064 1.00 55.16 100 PRO A N 1
ATOM 755 C CA . PRO A 1 100 ? 8.682 -3.310 -23.708 1.00 55.16 100 PRO A CA 1
ATOM 756 C C . PRO A 1 100 ? 7.450 -3.416 -22.813 1.00 55.16 100 PRO A C 1
ATOM 758 O O . PRO A 1 100 ? 6.731 -2.439 -22.590 1.00 55.16 100 PRO A O 1
ATOM 761 N N . THR A 1 101 ? 7.149 -4.639 -22.382 1.00 65.75 101 THR A N 1
ATOM 762 C CA . THR A 1 101 ? 5.974 -4.909 -21.565 1.00 65.75 101 THR A CA 1
ATOM 763 C C . THR A 1 101 ? 6.355 -4.719 -20.107 1.00 65.75 101 THR A C 1
ATOM 765 O O . THR A 1 101 ? 7.392 -5.194 -19.645 1.00 65.75 101 THR A O 1
ATOM 768 N N . PHE A 1 102 ? 5.495 -4.051 -19.343 1.00 76.06 102 PHE A N 1
ATOM 769 C CA . PHE A 1 102 ? 5.656 -3.986 -17.892 1.00 76.06 102 PHE A CA 1
ATOM 770 C C . PHE A 1 102 ? 5.210 -5.283 -17.211 1.00 76.06 102 PHE A C 1
ATOM 772 O O . PHE A 1 102 ? 5.324 -5.395 -15.997 1.00 76.06 102 PHE A O 1
ATOM 779 N N . LEU A 1 103 ? 4.729 -6.280 -17.962 1.00 81.44 103 LEU A N 1
ATOM 780 C CA . LEU A 1 103 ? 4.151 -7.509 -17.416 1.00 81.44 103 LEU A CA 1
ATOM 781 C C . LEU A 1 103 ? 5.103 -8.265 -16.477 1.00 81.44 103 LEU A C 1
ATOM 783 O O . LEU A 1 103 ? 4.657 -8.625 -15.388 1.00 81.44 103 LEU A O 1
ATOM 787 N N . PRO A 1 104 ? 6.403 -8.460 -16.793 1.00 86.62 104 PRO A N 1
ATOM 788 C CA . PRO A 1 104 ? 7.313 -9.124 -15.859 1.00 86.62 104 PRO A CA 1
ATOM 789 C C . PRO A 1 104 ? 7.518 -8.313 -14.573 1.00 86.62 104 PRO A C 1
ATOM 791 O O . PRO A 1 104 ? 7.546 -8.871 -13.477 1.00 86.62 104 PRO A O 1
ATOM 794 N N . ALA A 1 105 ? 7.617 -6.987 -14.696 1.00 88.62 105 ALA A N 1
ATOM 795 C CA . ALA A 1 105 ? 7.751 -6.075 -13.564 1.00 88.62 105 ALA A CA 1
ATOM 796 C C . ALA A 1 105 ? 6.505 -6.089 -12.667 1.00 88.62 105 ALA A C 1
ATOM 798 O O . ALA A 1 105 ? 6.618 -6.215 -11.449 1.00 88.62 105 ALA A O 1
ATOM 799 N N . ILE A 1 106 ? 5.324 -6.002 -13.275 1.00 90.75 106 ILE A N 1
ATOM 800 C CA . ILE A 1 106 ? 4.023 -6.054 -12.606 1.00 90.75 106 ILE A CA 1
ATOM 801 C C . ILE A 1 106 ? 3.838 -7.403 -11.912 1.00 90.75 106 ILE A C 1
ATOM 803 O O . ILE A 1 106 ? 3.454 -7.438 -10.747 1.00 90.75 106 ILE A O 1
ATOM 807 N N . SER A 1 107 ? 4.195 -8.509 -12.568 1.00 91.88 107 SER A N 1
ATOM 808 C CA . SER A 1 107 ? 4.130 -9.847 -11.973 1.00 91.88 107 SER A CA 1
ATOM 809 C C . SER A 1 107 ? 5.046 -9.990 -10.748 1.00 91.88 107 SER A C 1
ATOM 811 O O . SER A 1 107 ? 4.609 -10.517 -9.719 1.00 91.88 107 SER A O 1
ATOM 813 N N . ASP A 1 108 ? 6.281 -9.466 -10.798 1.00 93.50 108 ASP A N 1
ATOM 814 C CA . ASP A 1 108 ? 7.184 -9.442 -9.632 1.00 93.50 108 ASP A CA 1
ATOM 815 C C . ASP A 1 108 ? 6.609 -8.581 -8.497 1.00 93.50 108 ASP A C 1
ATOM 817 O O . ASP A 1 108 ? 6.618 -8.998 -7.335 1.00 93.50 108 ASP A O 1
ATOM 821 N N . ILE A 1 109 ? 6.053 -7.405 -8.813 1.00 95.38 109 ILE A N 1
ATOM 822 C CA . ILE A 1 109 ? 5.402 -6.538 -7.822 1.00 95.38 109 ILE A CA 1
ATOM 823 C C . ILE A 1 109 ? 4.220 -7.268 -7.177 1.00 95.38 109 ILE A C 1
ATOM 825 O O . ILE A 1 109 ? 4.212 -7.432 -5.957 1.00 95.38 109 ILE A O 1
ATOM 829 N N . ASN A 1 110 ? 3.271 -7.770 -7.966 1.00 96.75 110 ASN A N 1
ATOM 830 C CA . ASN A 1 110 ? 2.058 -8.427 -7.475 1.00 96.75 110 ASN A CA 1
ATOM 831 C C . ASN A 1 110 ? 2.389 -9.664 -6.634 1.00 96.75 110 ASN A C 1
ATOM 833 O O . ASN A 1 110 ? 1.833 -9.835 -5.550 1.00 96.75 110 ASN A O 1
ATOM 837 N N . SER A 1 111 ? 3.378 -10.464 -7.045 1.00 97.19 111 SER A N 1
ATOM 838 C CA . SER A 1 111 ? 3.862 -11.607 -6.258 1.00 97.19 111 SER A CA 1
ATOM 839 C C . SER A 1 111 ? 4.383 -11.178 -4.881 1.00 97.19 111 SER A C 1
ATOM 841 O O . SER A 1 111 ? 4.091 -11.812 -3.861 1.00 97.19 111 SER A O 1
ATOM 843 N N . ARG A 1 112 ? 5.129 -10.069 -4.813 1.00 97.94 112 ARG A N 1
ATOM 844 C CA . ARG A 1 112 ? 5.635 -9.514 -3.546 1.00 97.94 112 ARG A CA 1
ATOM 845 C C . ARG A 1 112 ? 4.519 -8.950 -2.677 1.00 97.94 112 ARG A C 1
ATOM 847 O O . ARG A 1 112 ? 4.549 -9.173 -1.467 1.00 97.94 112 ARG A O 1
ATOM 854 N N . LEU A 1 113 ? 3.550 -8.253 -3.266 1.00 98.25 113 LEU A N 1
ATOM 855 C CA . LEU A 1 113 ? 2.381 -7.733 -2.552 1.00 98.25 113 LEU A CA 1
ATOM 856 C C . LEU A 1 113 ? 1.530 -8.871 -1.984 1.00 98.25 113 LEU A C 1
ATOM 858 O O . LEU A 1 113 ? 1.149 -8.823 -0.814 1.00 98.25 113 LEU A O 1
ATOM 862 N N . HIS A 1 114 ? 1.323 -9.934 -2.761 1.00 98.06 114 HIS A N 1
ATOM 863 C CA . HIS A 1 114 ? 0.623 -11.129 -2.313 1.00 98.06 114 HIS A CA 1
ATOM 864 C C . HIS A 1 114 ? 1.331 -11.771 -1.110 1.00 98.06 114 HIS A C 1
ATOM 866 O O . HIS A 1 114 ? 0.709 -11.984 -0.066 1.00 98.06 114 HIS A O 1
ATOM 872 N N . MET A 1 115 ? 2.647 -11.999 -1.191 1.00 98.12 115 MET A N 1
ATOM 873 C CA . MET A 1 115 ? 3.427 -12.525 -0.061 1.00 98.12 115 MET A CA 1
ATOM 874 C C . MET A 1 115 ? 3.374 -11.607 1.170 1.00 98.12 115 MET A C 1
ATOM 876 O O . MET A 1 115 ? 3.186 -12.087 2.291 1.00 98.12 115 MET A O 1
ATOM 880 N N . ALA A 1 116 ? 3.502 -10.292 0.978 1.00 98.25 116 ALA A N 1
ATOM 881 C CA . ALA A 1 116 ? 3.425 -9.322 2.066 1.00 98.25 116 ALA A CA 1
ATOM 882 C C . ALA A 1 116 ? 2.045 -9.320 2.736 1.00 98.25 116 ALA A C 1
ATOM 884 O O . ALA A 1 116 ? 1.974 -9.298 3.962 1.00 98.25 116 ALA A O 1
ATOM 885 N N . SER A 1 117 ? 0.960 -9.431 1.962 1.00 98.12 117 SER A N 1
ATOM 886 C CA . SER A 1 117 ? -0.406 -9.497 2.495 1.00 98.12 117 SER A CA 1
ATOM 887 C C . SER A 1 117 ? -0.609 -10.689 3.434 1.00 98.12 117 SER A C 1
ATOM 889 O O . SER A 1 117 ? -1.250 -10.547 4.471 1.00 98.12 117 SER A O 1
ATOM 891 N N . ARG A 1 118 ? 0.004 -11.844 3.134 1.00 98.06 118 ARG A N 1
ATOM 892 C CA . ARG A 1 118 ? -0.047 -13.034 3.997 1.00 98.06 118 ARG A CA 1
ATOM 893 C C . ARG A 1 118 ? 0.702 -12.812 5.308 1.00 98.06 118 ARG A C 1
ATOM 895 O O . ARG A 1 118 ? 0.214 -13.214 6.360 1.00 98.06 118 ARG A O 1
ATOM 902 N N . SER A 1 119 ? 1.856 -12.148 5.247 1.00 98.06 119 SER A N 1
ATOM 903 C CA . SER A 1 119 ? 2.611 -11.758 6.444 1.00 98.06 119 SER A CA 1
ATOM 904 C C . SER A 1 119 ? 1.811 -10.773 7.305 1.00 98.06 119 SER A C 1
ATOM 906 O O . SER A 1 119 ? 1.632 -10.988 8.501 1.00 98.06 119 SER A O 1
ATOM 908 N N . PHE A 1 120 ? 1.210 -9.757 6.682 1.00 98.44 120 PHE A N 1
ATOM 909 C CA . PHE A 1 120 ? 0.334 -8.811 7.369 1.00 98.44 120 PHE A CA 1
ATOM 910 C C . PHE A 1 120 ? -0.917 -9.473 7.954 1.00 98.44 120 PHE A C 1
ATOM 912 O O . PHE A 1 120 ? -1.348 -9.092 9.034 1.00 98.44 120 PHE A O 1
ATOM 919 N N . ALA A 1 121 ? -1.496 -10.472 7.287 1.00 97.94 121 ALA A N 1
ATOM 920 C CA . ALA A 1 121 ? -2.644 -11.212 7.804 1.00 97.94 121 ALA A CA 1
ATOM 921 C C . ALA A 1 121 ? -2.291 -11.982 9.085 1.00 97.94 121 ALA A C 1
ATOM 923 O O . ALA A 1 121 ? -3.113 -12.059 9.997 1.00 97.94 121 ALA A O 1
ATOM 924 N N . ALA A 1 122 ? -1.070 -12.517 9.171 1.00 97.69 122 ALA A N 1
ATOM 925 C CA . ALA A 1 122 ? -0.568 -13.155 10.383 1.00 97.69 122 ALA A CA 1
ATOM 926 C C . ALA A 1 122 ? -0.282 -12.139 11.505 1.00 97.69 122 ALA A C 1
ATOM 928 O O . ALA A 1 122 ? -0.546 -12.432 12.666 1.00 97.69 122 ALA A O 1
ATOM 929 N N . GLU A 1 123 ? 0.224 -10.950 11.165 1.00 98.19 123 GLU A N 1
ATOM 930 C CA . GLU A 1 123 ? 0.621 -9.912 12.129 1.00 98.19 123 GLU A CA 1
ATOM 931 C C . GLU A 1 123 ? -0.561 -9.077 12.659 1.00 98.19 123 GLU A C 1
ATOM 933 O O . GLU A 1 123 ? -0.692 -8.873 13.862 1.00 98.19 123 GLU A O 1
ATOM 938 N N . PHE A 1 124 ? -1.439 -8.607 11.772 1.00 97.50 124 PHE A N 1
ATOM 939 C CA . PHE A 1 124 ? -2.534 -7.676 12.082 1.00 97.50 124 PHE A CA 1
ATOM 940 C C . PHE A 1 124 ? -3.909 -8.357 12.162 1.00 97.50 124 PHE A C 1
ATOM 942 O O . PHE A 1 124 ? -4.892 -7.726 12.552 1.00 97.50 124 PHE A O 1
ATOM 949 N N . GLY A 1 125 ? -3.994 -9.639 11.798 1.00 97.31 125 GLY A N 1
ATOM 950 C CA . GLY A 1 125 ? -5.216 -10.439 11.800 1.00 97.31 125 GLY A CA 1
ATOM 951 C C . GLY A 1 125 ? -5.781 -10.680 10.398 1.00 97.31 125 GLY A C 1
ATOM 952 O O . GLY A 1 125 ? -5.896 -9.775 9.572 1.00 97.31 125 GLY A O 1
ATOM 953 N N . ALA A 1 126 ? -6.214 -11.916 10.139 1.00 95.50 126 ALA A N 1
ATOM 954 C CA . ALA A 1 126 ? -6.585 -12.379 8.798 1.00 95.50 126 ALA A CA 1
ATOM 955 C C . ALA A 1 126 ? -7.765 -11.631 8.150 1.00 95.50 126 ALA A C 1
ATOM 957 O O . ALA A 1 126 ? -7.907 -11.646 6.934 1.00 95.50 126 ALA A O 1
ATOM 958 N N . ARG A 1 127 ? -8.613 -10.965 8.944 1.00 96.06 127 ARG A N 1
ATOM 959 C CA . ARG A 1 127 ? -9.735 -10.153 8.441 1.00 96.06 127 ARG A CA 1
ATOM 960 C C . ARG A 1 127 ? -9.355 -8.700 8.144 1.00 96.06 127 ARG A C 1
ATOM 962 O O . ARG A 1 127 ? -10.168 -7.979 7.574 1.00 96.06 127 ARG A O 1
ATOM 969 N N . ARG A 1 128 ? -8.167 -8.253 8.566 1.00 96.88 128 ARG A N 1
ATOM 970 C CA . ARG A 1 128 ? -7.718 -6.856 8.449 1.00 96.88 128 ARG A CA 1
ATOM 971 C C . ARG A 1 128 ? -7.067 -6.545 7.114 1.00 96.88 128 ARG A C 1
ATOM 973 O O . ARG A 1 128 ? -7.042 -5.381 6.735 1.00 96.88 128 ARG A O 1
ATOM 980 N N . VAL A 1 129 ? -6.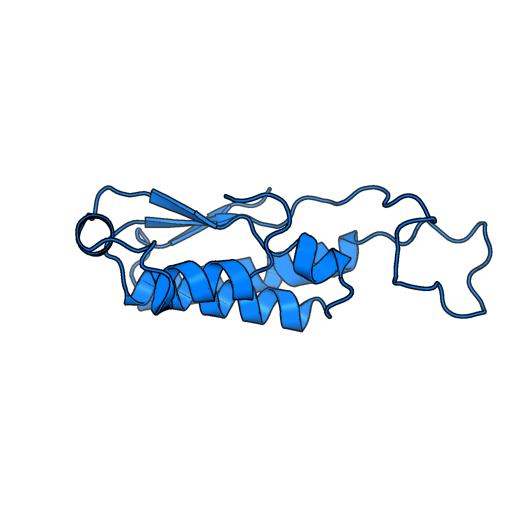554 -7.546 6.410 1.00 98.00 129 VAL A N 1
ATOM 981 C CA . VAL A 1 129 ? -5.855 -7.350 5.143 1.00 98.00 129 VAL A CA 1
ATOM 982 C C . VAL A 1 129 ? -6.229 -8.435 4.150 1.00 98.00 129 VAL A C 1
ATOM 984 O O . VAL A 1 129 ? -6.399 -9.600 4.508 1.00 98.00 129 VAL A O 1
ATOM 987 N N . SER A 1 130 ? -6.366 -8.061 2.888 1.00 97.62 130 SER A N 1
ATOM 988 C CA . SER A 1 130 ? -6.536 -9.008 1.790 1.00 97.62 130 SER A CA 1
ATOM 989 C C . SER A 1 130 ? -5.801 -8.498 0.563 1.00 97.62 130 SER A C 1
ATOM 991 O O . SER A 1 130 ? -5.719 -7.291 0.340 1.00 97.62 130 SER A O 1
ATOM 993 N N . PHE A 1 131 ? -5.251 -9.425 -0.213 1.00 97.94 131 PHE A N 1
ATOM 994 C CA . PHE A 1 131 ? -4.730 -9.130 -1.538 1.00 97.94 131 PHE A CA 1
ATOM 995 C C . PHE A 1 131 ? -5.818 -9.403 -2.571 1.00 97.94 131 PHE A C 1
ATOM 997 O O . PHE A 1 131 ? -6.459 -10.454 -2.516 1.00 97.94 131 PHE A O 1
ATOM 1004 N N . VAL A 1 132 ? -6.013 -8.460 -3.485 1.00 96.25 132 VAL A N 1
ATOM 1005 C CA . VAL A 1 132 ? -6.922 -8.593 -4.622 1.00 96.25 132 VAL A CA 1
ATOM 1006 C C . VAL A 1 132 ? -6.056 -8.713 -5.864 1.00 96.25 132 VAL A C 1
ATOM 1008 O O . VAL A 1 132 ? -5.304 -7.794 -6.176 1.00 96.25 132 VAL A O 1
ATOM 1011 N N . ASP A 1 133 ? -6.132 -9.863 -6.527 1.00 89.81 133 ASP A N 1
ATOM 1012 C CA . ASP A 1 133 ? -5.510 -10.052 -7.836 1.00 89.81 133 ASP A CA 1
ATOM 1013 C C . ASP A 1 133 ? -6.392 -9.372 -8.888 1.00 89.81 133 ASP A C 1
ATOM 1015 O O . ASP A 1 133 ? -7.614 -9.560 -8.869 1.00 89.81 133 ASP A O 1
ATOM 1019 N N . CYS A 1 134 ? -5.795 -8.524 -9.721 1.00 75.06 134 CYS A N 1
ATOM 1020 C CA . CYS A 1 134 ? -6.501 -7.606 -10.617 1.00 75.06 134 CYS A CA 1
ATOM 1021 C C . CYS A 1 134 ? -6.167 -7.885 -12.080 1.00 75.06 134 CYS A C 1
ATOM 1023 O O . CYS A 1 134 ? -4.979 -8.140 -12.381 1.00 75.06 134 CYS A O 1
#

Radius of gyration: 16.59 Å; Cα contacts (8 Å, |Δi|>4): 174; chains: 1; bounding box: 37×30×49 Å

Solvent-accessible surface area (backbone atoms only — not comparable to full-atom values): 7728 Å² total; per-residue (Å²): 140,65,92,82,53,34,52,64,57,54,45,45,33,42,72,75,63,57,71,61,40,75,68,60,29,67,33,59,82,47,74,46,78,46,76,75,33,66,46,35,43,60,75,60,46,54,42,73,56,38,35,51,47,48,50,50,48,51,50,51,50,61,75,60,32,51,32,27,38,36,43,43,34,63,63,82,59,77,70,72,57,82,92,70,49,80,70,66,68,61,101,76,63,52,98,82,57,70,79,82,61,45,50,68,46,41,51,54,24,33,53,50,49,45,56,49,33,56,54,45,14,72,75,74,35,65,84,34,36,44,62,42,88,95

pLDDT: mean 85.5, std 18.25, range [42.44, 98.44]

Secondary structure (DSSP, 8-state):
--TT--HHHHHHHHHTS--S-HHHHH-SS-EEEE---HHHHHTT--HHHHHHHHHHHHHHHHHH-SSEEEEEPPP------GGG-SS---TT--TTS----SHHHHHHHHHHHHHHHHHHHHHH-TTTEEEE--

Sequence (134 aa):
AIPGDDVEDVLWRLDDGGELSSALRVDESVTMGLLIGENDLGFGLPPRTVAKRIIKLARFLLNRTRGRLLINGLLPMGGIPPAMSPLRCPAHCHPEDEKPTFLPAISDINSRLHMASRSFAAEFGARRVSFVDC